Protein AF-A0A353CE28-F1 (afdb_monomer)

Secondary structure (DSSP, 8-state):
-PPPPPPPEEEEEEE-TTS-EEEEEEE--EEEEEEEE-TTS-EEEEEEEEE-SS-HHHHHHHHHHHTTS-SSGGGB---EEEPPPS---S-----EEEE-B--SS------

Nearest PDB structures (foldseek):
  4pde-assembly1_A-2  TM=6.491E-01  e=2.935E-03  Escherichia coli
  2lgy-assembly1_A  TM=5.583E-01  e=8.386E-02  Homo sapiens
  6bi8-assembly2_D  TM=3.783E-01  e=2.728E-01  Homo sapiens
  7kpj-assembly2_F  TM=1.833E-01  e=1.138E+00  Mediterraneibacter gnavus
  7b5h-assembly1_AO  TM=2.540E-01  e=6.470E+00  Nostoc sp. PCC 7120 = FACHB-418

pLDDT: mean 72.49, std 22.33, range [29.03, 96.0]

Foldseek 3Di:
DPPDWDWDWDKDWDADPVRDIDIDIDGDKDKEWEWEAEPVRDIDTDDIDIDIDDDNQVVNLVVCCVVVQDVDPVQFPDKAFPDDDPDDPDDDDDRYIYGHGYDPDDRPPDD

Radius of gyration: 18.97 Å; Cα contacts (8 Å, |Δi|>4): 159; chains: 1; bounding box: 44×41×58 Å

Solvent-accessible surface area (backbone atoms only — not comparable to full-atom values): 7185 Å² total; per-residue (Å²): 132,81,79,84,76,70,74,41,70,44,80,50,74,49,72,46,98,87,70,50,77,50,73,50,81,41,81,39,74,42,76,42,32,44,28,42,33,42,89,88,73,49,75,45,81,77,50,75,45,78,40,64,51,75,66,59,63,63,49,50,54,49,50,36,42,77,72,62,77,37,92,54,73,86,50,53,73,48,72,44,81,52,73,86,73,85,89,75,86,88,75,92,83,80,59,47,31,40,29,48,32,55,70,89,58,78,76,82,86,74,132

Structure (mmCIF, N/CA/C/O backbone):
data_AF-A0A353CE28-F1
#
_entry.id   AF-A0A353CE28-F1
#
loop_
_atom_site.group_PDB
_atom_site.id
_atom_site.type_symbol
_atom_site.label_atom_id
_atom_site.label_alt_id
_atom_site.label_comp_id
_atom_site.label_asym_id
_atom_site.label_entity_id
_atom_site.label_seq_id
_atom_site.pdbx_PDB_ins_code
_atom_site.Cartn_x
_atom_site.Cartn_y
_atom_site.Cartn_z
_atom_site.occupancy
_atom_site.B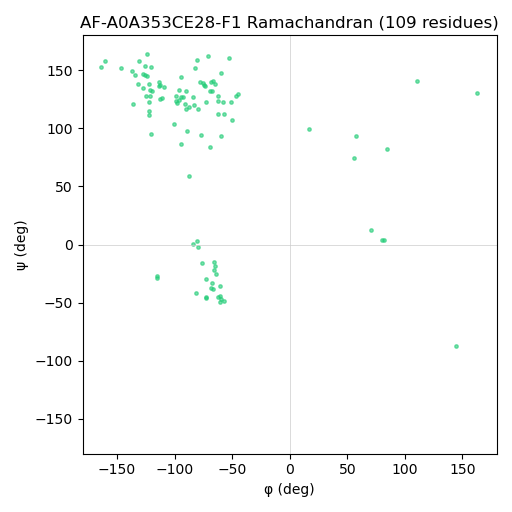_iso_or_equiv
_atom_site.auth_seq_id
_atom_site.auth_comp_id
_atom_site.auth_asym_id
_atom_site.auth_atom_id
_atom_site.pdbx_PDB_model_num
ATOM 1 N N . MET A 1 1 ? 4.812 22.403 3.112 1.00 46.16 1 MET A N 1
ATOM 2 C CA . MET A 1 1 ? 4.979 21.705 1.821 1.00 46.16 1 MET A CA 1
ATOM 3 C C . MET A 1 1 ? 5.906 20.527 2.092 1.00 46.16 1 MET A C 1
ATOM 5 O O . MET A 1 1 ? 7.034 20.782 2.495 1.00 46.16 1 MET A O 1
ATOM 9 N N . LYS A 1 2 ? 5.426 19.272 2.038 1.00 42.16 2 LYS A N 1
ATOM 10 C CA . LYS A 1 2 ? 6.338 18.112 2.093 1.00 42.16 2 LYS A CA 1
ATOM 11 C C . LYS A 1 2 ? 7.182 18.129 0.800 1.00 42.16 2 LYS A C 1
ATOM 13 O O . LYS A 1 2 ? 6.630 18.513 -0.234 1.00 42.16 2 LYS A O 1
ATOM 18 N N . PRO A 1 3 ? 8.484 17.800 0.841 1.00 49.47 3 PRO A N 1
ATOM 19 C CA . PRO A 1 3 ? 9.273 17.641 -0.378 1.00 49.47 3 PRO A CA 1
ATOM 20 C C . PRO A 1 3 ? 8.659 16.539 -1.251 1.00 49.47 3 PRO A C 1
ATOM 22 O O . PRO A 1 3 ? 8.070 15.598 -0.722 1.00 49.47 3 PRO A O 1
ATOM 25 N N . ALA A 1 4 ? 8.768 16.676 -2.574 1.00 55.09 4 ALA A N 1
ATOM 26 C CA . ALA A 1 4 ? 8.301 15.654 -3.504 1.00 55.09 4 ALA A CA 1
ATOM 27 C C . ALA A 1 4 ? 9.090 14.357 -3.274 1.00 55.09 4 ALA A C 1
ATOM 29 O O . ALA A 1 4 ? 10.322 14.361 -3.309 1.00 55.09 4 ALA A O 1
ATOM 30 N N . THR A 1 5 ? 8.376 13.268 -3.007 1.00 61.53 5 THR A N 1
ATOM 31 C CA . THR A 1 5 ? 8.961 11.937 -2.853 1.00 61.53 5 THR A CA 1
ATOM 32 C C . THR A 1 5 ? 9.513 11.471 -4.195 1.00 61.53 5 THR A C 1
ATOM 34 O O . THR A 1 5 ? 8.857 11.616 -5.226 1.00 61.53 5 THR A O 1
ATOM 37 N N . ALA A 1 6 ? 10.746 10.961 -4.190 1.00 61.78 6 ALA A N 1
ATOM 38 C CA . ALA A 1 6 ? 11.401 10.469 -5.396 1.00 61.78 6 ALA A CA 1
ATOM 39 C C . ALA A 1 6 ? 10.613 9.285 -5.977 1.00 61.78 6 ALA A C 1
ATOM 41 O O . ALA A 1 6 ? 10.317 8.328 -5.260 1.00 61.78 6 ALA A O 1
ATOM 42 N N . VAL A 1 7 ? 10.282 9.360 -7.267 1.00 65.69 7 VAL A N 1
ATOM 43 C CA . VAL A 1 7 ? 9.629 8.270 -8.000 1.00 65.69 7 VAL A CA 1
ATOM 44 C C . VAL A 1 7 ? 10.671 7.184 -8.263 1.00 65.69 7 VAL A C 1
ATOM 46 O O . VAL A 1 7 ? 11.820 7.485 -8.587 1.00 65.69 7 VAL A O 1
ATOM 49 N N . SER A 1 8 ? 10.302 5.918 -8.076 1.00 77.19 8 SER A N 1
ATOM 50 C CA . SER A 1 8 ? 11.210 4.810 -8.372 1.00 77.19 8 SER A CA 1
ATOM 51 C C . SER A 1 8 ? 11.213 4.543 -9.878 1.00 77.19 8 SER A C 1
ATOM 53 O O . SER A 1 8 ? 10.184 4.199 -10.459 1.00 77.19 8 SER A O 1
ATOM 55 N N . GLU A 1 9 ? 12.372 4.732 -10.505 1.00 85.38 9 GLU A N 1
ATOM 56 C CA . GLU A 1 9 ? 12.5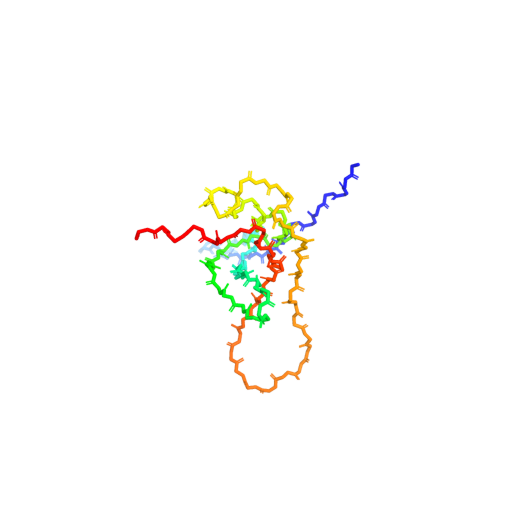66 4.658 -11.954 1.00 85.38 9 GLU A CA 1
ATOM 57 C C . GLU A 1 9 ? 13.690 3.669 -12.295 1.00 85.38 9 GLU A C 1
ATOM 59 O O . GLU A 1 9 ? 14.677 3.535 -11.568 1.00 85.38 9 GLU A O 1
ATOM 64 N N . SER A 1 10 ? 13.547 2.976 -13.422 1.00 84.75 10 SER A N 1
ATOM 65 C CA . SER A 1 10 ? 14.562 2.097 -14.004 1.00 84.75 10 SER A CA 1
ATOM 66 C C . SER A 1 10 ? 14.823 2.500 -15.453 1.00 84.75 10 SER A C 1
ATOM 68 O O . SER A 1 10 ? 13.965 3.093 -16.098 1.00 84.75 10 SER A O 1
ATOM 70 N N . ARG A 1 11 ? 16.016 2.215 -15.980 1.00 91.19 11 ARG A N 1
ATOM 71 C CA . ARG A 1 11 ? 16.371 2.560 -17.362 1.00 91.19 11 ARG A CA 1
ATOM 72 C C . ARG A 1 11 ? 16.540 1.292 -18.181 1.00 91.19 11 ARG A C 1
ATOM 74 O O . ARG A 1 11 ? 17.334 0.431 -17.807 1.00 91.19 11 ARG A O 1
ATOM 81 N N . ALA A 1 12 ? 15.819 1.198 -19.290 1.00 91.56 12 ALA A N 1
ATOM 82 C CA . ALA A 1 12 ? 15.928 0.090 -20.229 1.00 91.56 12 ALA A CA 1
ATOM 83 C C . ALA A 1 12 ? 16.490 0.591 -21.558 1.00 91.56 12 ALA A C 1
ATOM 85 O O . ALA A 1 12 ? 16.111 1.663 -22.025 1.00 91.56 12 ALA A O 1
ATOM 86 N N . THR A 1 13 ? 17.374 -0.196 -22.167 1.00 95.38 13 THR A N 1
ATOM 87 C CA . THR A 1 13 ? 17.903 0.058 -23.511 1.00 95.38 13 THR A CA 1
ATOM 88 C C . THR A 1 13 ? 17.532 -1.110 -24.410 1.00 95.38 13 THR A C 1
ATOM 90 O O . THR A 1 13 ? 17.723 -2.266 -24.033 1.00 95.38 13 THR A O 1
ATOM 93 N N . VAL A 1 14 ? 16.999 -0.811 -25.592 1.00 93.69 14 VAL A N 1
ATOM 94 C CA . VAL A 1 14 ? 16.622 -1.791 -26.613 1.00 93.69 14 VAL A CA 1
ATOM 95 C C . VAL A 1 14 ? 17.378 -1.480 -27.900 1.00 93.69 14 VAL A C 1
ATOM 97 O O . VAL A 1 14 ? 17.487 -0.320 -28.291 1.00 93.69 14 VAL A O 1
ATOM 100 N N . THR A 1 15 ? 17.880 -2.516 -28.568 1.00 96.00 15 THR A N 1
ATOM 101 C CA . THR A 1 15 ? 18.542 -2.399 -29.873 1.00 96.00 15 THR A CA 1
ATOM 102 C C . THR A 1 15 ? 17.558 -2.767 -30.984 1.00 96.00 15 THR A C 1
ATOM 104 O O . THR A 1 15 ? 16.987 -3.860 -30.977 1.00 96.00 15 THR A O 1
ATOM 107 N N . GLY A 1 16 ? 17.347 -1.851 -31.928 1.00 92.12 16 GLY A N 1
ATOM 108 C CA . GLY A 1 16 ? 16.532 -2.056 -33.121 1.00 92.12 16 GLY A CA 1
ATOM 109 C C . GLY A 1 16 ? 17.193 -3.003 -34.123 1.00 92.12 16 GLY A C 1
ATOM 110 O O . GLY A 1 16 ? 18.399 -3.244 -34.092 1.00 92.12 16 GLY A O 1
ATOM 111 N N . SER A 1 17 ? 16.407 -3.542 -35.055 1.00 91.50 17 SER A N 1
ATOM 112 C CA . SER A 1 17 ? 16.915 -4.412 -36.130 1.00 91.50 17 SER A CA 1
ATOM 113 C C . SER A 1 17 ? 17.865 -3.700 -37.102 1.00 91.50 17 SER A C 1
ATOM 115 O O . SER A 1 17 ? 18.612 -4.352 -37.823 1.00 91.50 17 SER A O 1
ATOM 117 N N . ASP A 1 18 ? 17.828 -2.369 -37.123 1.00 94.31 18 ASP A N 1
ATOM 118 C CA . ASP A 1 18 ? 18.750 -1.475 -37.829 1.00 94.31 18 ASP A CA 1
ATOM 119 C C . ASP A 1 18 ? 20.040 -1.180 -37.036 1.00 94.31 18 ASP A C 1
ATOM 121 O O . ASP A 1 18 ? 20.910 -0.459 -37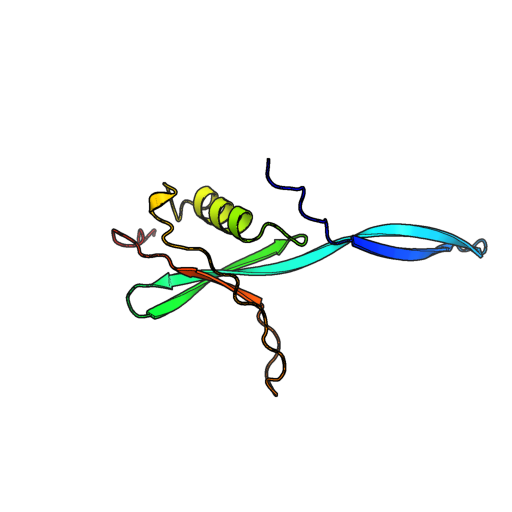.522 1.00 94.31 18 ASP A O 1
ATOM 125 N N . GLY A 1 19 ? 20.188 -1.753 -35.836 1.00 91.31 19 GLY A N 1
ATOM 126 C CA . GLY A 1 19 ? 21.347 -1.583 -34.961 1.00 91.31 19 GLY A CA 1
ATOM 127 C C . GLY A 1 19 ? 21.323 -0.309 -34.115 1.00 91.31 19 GLY A C 1
ATOM 128 O O . GLY A 1 19 ? 22.293 -0.050 -33.405 1.00 91.31 19 GLY A O 1
ATOM 129 N N . LEU A 1 20 ? 20.249 0.486 -34.166 1.00 95.25 20 LEU A N 1
ATOM 130 C CA . LEU A 1 20 ? 20.116 1.686 -33.340 1.00 95.25 20 LEU A CA 1
ATOM 131 C C . LEU A 1 20 ? 19.716 1.329 -31.906 1.00 95.25 20 LEU A C 1
ATOM 133 O O . LEU A 1 20 ? 18.865 0.471 -31.681 1.00 95.25 20 LEU A O 1
ATOM 137 N N . GLU A 1 21 ? 20.303 2.013 -30.927 1.00 95.69 21 GLU A N 1
ATOM 138 C CA . GLU A 1 21 ? 19.940 1.861 -29.518 1.00 95.69 21 GLU A CA 1
ATOM 139 C C . GLU A 1 21 ? 18.939 2.934 -29.085 1.00 95.69 21 GLU A C 1
ATOM 141 O O . GLU A 1 21 ? 19.133 4.128 -29.319 1.00 95.69 21 GLU A O 1
ATOM 146 N N . PHE A 1 22 ? 17.891 2.503 -28.389 1.00 94.62 22 PHE A N 1
ATOM 147 C CA . PHE A 1 22 ? 16.868 3.362 -27.808 1.00 94.62 22 PHE A CA 1
ATOM 148 C C . PHE A 1 22 ? 16.814 3.120 -26.307 1.00 94.62 22 PHE A C 1
ATOM 150 O O . PHE A 1 22 ? 16.606 1.988 -25.873 1.00 94.62 22 PHE A O 1
ATOM 157 N N . SER A 1 23 ? 17.001 4.172 -25.509 1.00 95.62 23 SER A N 1
ATOM 158 C CA . SER A 1 23 ? 16.879 4.088 -24.052 1.00 95.62 23 SER A CA 1
ATOM 159 C C . SER A 1 23 ? 15.639 4.820 -23.566 1.00 95.62 23 SER A C 1
ATOM 161 O O . SER A 1 23 ? 15.448 5.971 -23.960 1.00 95.62 23 SER A O 1
ATOM 163 N N . ASP A 1 24 ? 14.890 4.208 -22.657 1.00 94.19 24 ASP A N 1
ATOM 164 C CA . ASP A 1 24 ? 13.723 4.819 -22.024 1.00 94.19 24 ASP A CA 1
ATOM 165 C C . ASP A 1 24 ? 13.763 4.664 -20.497 1.00 94.19 24 ASP A C 1
ATOM 167 O O . ASP A 1 24 ? 14.454 3.793 -19.951 1.00 94.19 24 ASP A O 1
ATOM 171 N N . VAL A 1 25 ? 13.040 5.548 -19.815 1.00 93.12 25 VAL A N 1
ATOM 172 C CA . VAL A 1 25 ? 12.835 5.517 -18.369 1.00 93.12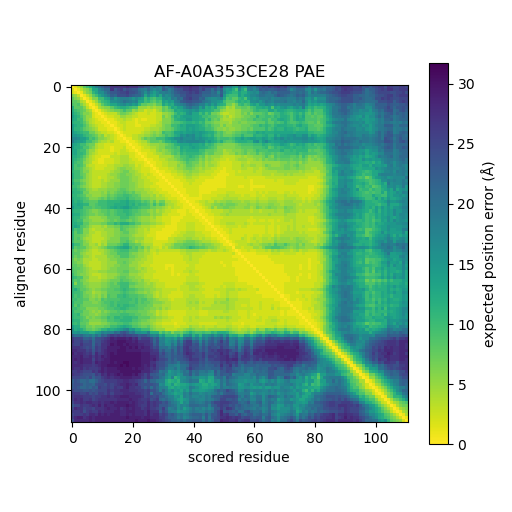 25 VAL A CA 1
ATOM 173 C C . VAL A 1 25 ? 11.506 4.829 -18.090 1.00 93.12 25 VAL A C 1
ATOM 175 O O . VAL A 1 25 ? 10.458 5.232 -18.582 1.00 93.12 25 VAL A O 1
ATOM 178 N N . LEU A 1 26 ? 11.553 3.780 -17.279 1.00 91.38 26 LEU A N 1
ATOM 179 C CA . LEU A 1 26 ? 10.411 2.954 -16.922 1.00 91.38 26 LEU A CA 1
ATOM 180 C C . LEU A 1 26 ? 10.085 3.126 -15.440 1.00 91.38 26 LEU A C 1
ATOM 182 O O . LEU A 1 26 ? 10.982 3.095 -14.592 1.00 91.38 26 LEU A O 1
ATOM 186 N N . ALA A 1 27 ? 8.798 3.243 -15.121 1.00 89.69 27 ALA A N 1
ATOM 187 C CA . ALA A 1 27 ? 8.330 3.215 -13.741 1.00 89.69 27 ALA A CA 1
ATOM 188 C C . ALA A 1 27 ? 8.601 1.842 -13.104 1.00 89.69 27 ALA A C 1
ATOM 190 O O . ALA A 1 27 ? 8.402 0.800 -13.733 1.00 89.69 27 ALA A O 1
ATOM 191 N N . VAL A 1 28 ? 9.053 1.845 -11.850 1.00 89.75 28 VAL A N 1
ATOM 192 C CA . VAL A 1 28 ? 9.241 0.624 -11.059 1.00 89.75 28 VAL A CA 1
ATOM 193 C C . VAL A 1 28 ? 7.960 0.310 -10.296 1.00 89.75 28 VAL A C 1
ATOM 195 O O . VAL A 1 28 ? 7.426 1.167 -9.602 1.00 89.75 28 VAL A O 1
ATOM 198 N N . GLU A 1 29 ? 7.511 -0.941 -10.363 1.00 88.19 29 GLU A N 1
ATOM 199 C CA . GLU A 1 29 ? 6.357 -1.452 -9.622 1.00 88.19 29 GLU A CA 1
ATOM 200 C C . GLU A 1 29 ? 6.805 -2.488 -8.588 1.00 88.19 29 GLU A C 1
ATOM 202 O O . GLU A 1 29 ? 7.601 -3.380 -8.882 1.00 88.19 29 GLU A O 1
ATOM 207 N N . GLU A 1 30 ? 6.264 -2.404 -7.376 1.00 85.81 30 GLU A N 1
ATOM 208 C CA . GLU A 1 30 ? 6.510 -3.365 -6.304 1.00 85.81 30 GLU A CA 1
ATOM 209 C C . GLU A 1 30 ? 5.198 -3.760 -5.621 1.00 85.81 30 GLU A C 1
ATOM 211 O O . GLU A 1 30 ? 4.314 -2.916 -5.447 1.00 85.81 30 GLU A O 1
ATOM 216 N N . PRO A 1 31 ? 5.066 -5.015 -5.167 1.00 89.19 31 PRO A N 1
ATOM 217 C CA . PRO A 1 31 ? 3.903 -5.430 -4.404 1.00 89.19 31 PRO A CA 1
ATOM 218 C C . PRO A 1 31 ? 3.879 -4.757 -3.024 1.00 89.19 31 PRO A C 1
ATOM 220 O O . PRO A 1 31 ? 4.891 -4.648 -2.328 1.00 89.19 31 PRO A O 1
ATOM 223 N N . LEU A 1 32 ? 2.684 -4.353 -2.609 1.00 86.62 32 LEU A N 1
ATOM 224 C CA . LEU A 1 32 ? 2.356 -3.860 -1.281 1.00 86.62 32 LEU A CA 1
ATOM 225 C C . LEU A 1 32 ? 1.249 -4.732 -0.691 1.00 86.62 32 LEU A C 1
ATOM 227 O O . LEU A 1 32 ? 0.117 -4.708 -1.172 1.00 86.62 32 LEU A O 1
ATOM 231 N N . GLU A 1 33 ? 1.560 -5.454 0.385 1.00 87.06 33 GLU A N 1
ATOM 232 C CA . GLU A 1 33 ? 0.561 -6.145 1.198 1.00 87.06 33 GLU A CA 1
ATOM 233 C C . GLU A 1 33 ? 0.068 -5.254 2.345 1.00 87.06 33 GLU A C 1
ATOM 235 O O . GLU A 1 33 ? 0.841 -4.836 3.215 1.00 87.06 33 GLU A O 1
ATOM 240 N N . ILE A 1 34 ? -1.239 -4.988 2.366 1.00 87.00 34 ILE A N 1
ATOM 241 C CA . ILE A 1 34 ? -1.894 -4.221 3.426 1.00 87.00 34 ILE A CA 1
ATOM 242 C C . ILE A 1 34 ? -2.448 -5.193 4.465 1.00 87.00 34 ILE A C 1
ATOM 244 O O . ILE A 1 34 ? -3.225 -6.102 4.147 1.00 87.00 34 ILE A O 1
ATOM 248 N N . ARG A 1 35 ? -2.087 -4.971 5.733 1.00 86.06 35 ARG A N 1
ATOM 249 C CA . ARG A 1 35 ? -2.573 -5.761 6.868 1.00 86.06 35 ARG A CA 1
ATOM 250 C C . ARG A 1 35 ? -3.221 -4.897 7.933 1.00 86.06 35 ARG A C 1
ATOM 252 O O . ARG A 1 35 ? -2.738 -3.810 8.251 1.00 86.06 35 ARG A O 1
ATOM 259 N N . LEU A 1 36 ? -4.248 -5.456 8.561 1.00 84.94 36 LEU A N 1
ATOM 260 C CA . LEU A 1 36 ? -4.879 -4.899 9.752 1.00 84.94 36 LEU A CA 1
ATOM 261 C C . LEU A 1 36 ? -4.339 -5.603 10.996 1.00 84.94 36 LEU A C 1
ATOM 263 O O . LEU A 1 36 ? -4.361 -6.832 11.059 1.00 84.94 36 LEU A O 1
ATOM 267 N N . GLY A 1 37 ? -3.864 -4.831 11.973 1.00 82.69 37 GLY A N 1
ATOM 268 C CA . GLY A 1 37 ? -3.650 -5.320 13.340 1.00 82.69 37 GLY A CA 1
ATOM 269 C C . GLY A 1 37 ? -4.949 -5.305 14.150 1.00 82.69 37 GLY A C 1
ATOM 270 O O . GLY A 1 37 ? -5.819 -4.480 13.886 1.00 82.69 37 GLY A O 1
ATOM 271 N N . PHE A 1 38 ? -5.072 -6.195 15.134 1.00 79.31 38 PHE A N 1
ATOM 272 C CA . PHE A 1 38 ? -6.212 -6.272 16.053 1.00 79.31 38 PHE A CA 1
ATOM 273 C C . PHE A 1 38 ? -5.763 -6.179 17.518 1.00 79.31 38 PHE A C 1
ATOM 275 O O . PHE A 1 38 ? -4.587 -6.322 17.849 1.00 79.31 38 PHE A O 1
ATOM 282 N N . ALA A 1 39 ? -6.712 -5.912 18.421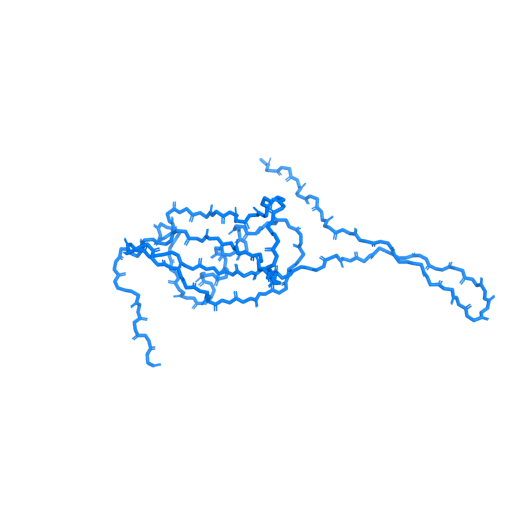 1.00 76.31 39 ALA A N 1
ATOM 283 C CA . ALA A 1 39 ? -6.432 -5.716 19.847 1.00 76.31 39 ALA A CA 1
ATOM 284 C C . ALA A 1 39 ? -5.918 -6.981 20.562 1.00 76.31 39 ALA A C 1
ATOM 286 O O . ALA A 1 39 ? -5.269 -6.868 21.597 1.00 76.31 39 ALA A O 1
ATOM 287 N N . ASP A 1 40 ? -6.194 -8.161 20.009 1.00 80.19 40 ASP A N 1
ATOM 288 C CA . ASP A 1 40 ? -5.682 -9.453 20.480 1.00 80.19 40 ASP A CA 1
ATOM 289 C C . ASP A 1 40 ? -4.241 -9.739 20.011 1.00 80.19 40 ASP A C 1
ATOM 291 O O . ASP A 1 40 ? -3.699 -10.805 20.293 1.00 80.19 40 ASP A O 1
ATOM 295 N N . GLY A 1 41 ? -3.612 -8.794 19.304 1.00 77.38 41 GLY A N 1
ATOM 296 C CA . GLY A 1 41 ? -2.264 -8.934 18.757 1.00 77.38 41 GLY A CA 1
ATOM 297 C C . GLY A 1 41 ? -2.201 -9.734 17.455 1.00 77.38 41 GLY A C 1
ATOM 298 O O . GLY A 1 41 ? -1.108 -9.975 16.947 1.00 77.38 41 GLY A O 1
ATOM 299 N N . THR A 1 42 ? -3.341 -10.149 16.896 1.00 79.06 42 THR A N 1
ATOM 300 C CA . THR A 1 42 ? -3.372 -10.820 15.594 1.00 79.06 42 THR A CA 1
ATOM 301 C C . THR A 1 42 ? -3.298 -9.818 14.446 1.00 79.06 42 THR A C 1
ATOM 303 O O . THR A 1 42 ? -3.609 -8.632 14.586 1.00 79.06 42 THR A O 1
ATOM 306 N N . HIS A 1 43 ? -2.879 -10.312 13.279 1.00 79.69 43 HIS A N 1
ATOM 307 C CA . HIS A 1 43 ? -2.801 -9.529 12.053 1.00 79.69 43 HIS A CA 1
ATOM 308 C C . HIS A 1 43 ? -3.447 -10.286 10.899 1.00 79.69 43 HIS A C 1
ATOM 310 O O . HIS A 1 43 ? -3.200 -11.480 10.720 1.00 79.69 43 HIS A O 1
ATOM 316 N N . ARG A 1 44 ? -4.218 -9.580 10.071 1.00 82.06 44 ARG A N 1
ATOM 317 C CA . ARG A 1 44 ? -4.867 -10.155 8.889 1.00 82.06 44 ARG A CA 1
ATOM 318 C C . ARG A 1 44 ? -4.501 -9.378 7.635 1.00 82.06 44 ARG A C 1
ATOM 320 O O . ARG A 1 44 ? -4.667 -8.161 7.593 1.00 82.06 44 ARG A O 1
ATOM 327 N N . ALA A 1 45 ? -4.029 -10.098 6.623 1.00 86.06 45 ALA A N 1
ATOM 328 C CA . ALA A 1 45 ? -3.858 -9.577 5.274 1.00 86.06 45 ALA A CA 1
ATOM 329 C C . ALA A 1 45 ? -5.229 -9.326 4.641 1.00 86.06 45 ALA A C 1
ATOM 331 O O . ALA A 1 45 ? -6.113 -10.183 4.729 1.00 86.06 45 ALA A O 1
ATOM 332 N N . ILE A 1 46 ? -5.411 -8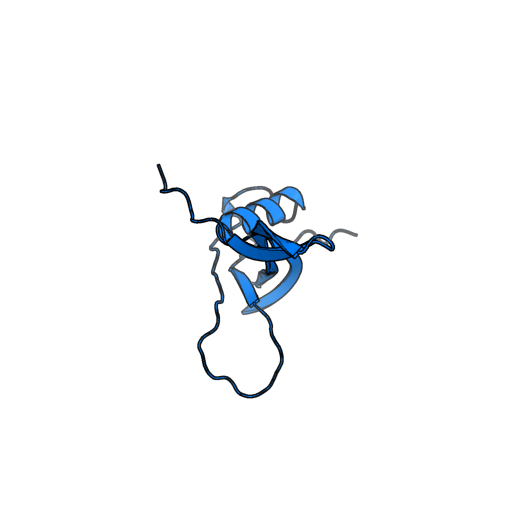.154 4.038 1.00 87.19 46 ILE A N 1
ATOM 333 C CA . ILE A 1 46 ? -6.682 -7.782 3.402 1.00 87.19 46 ILE A CA 1
ATOM 334 C C . ILE A 1 46 ? -6.559 -7.601 1.893 1.00 87.19 46 ILE A C 1
ATOM 336 O O . ILE A 1 46 ? -7.537 -7.811 1.186 1.00 87.19 46 ILE A O 1
ATOM 340 N N . SER A 1 47 ? -5.382 -7.216 1.400 1.00 88.38 47 SER A N 1
ATOM 341 C CA . SER A 1 47 ? -5.152 -6.985 -0.022 1.00 88.38 47 SER A CA 1
ATOM 342 C C . SER A 1 47 ? -3.660 -6.953 -0.333 1.00 88.38 47 SER A C 1
ATOM 344 O O . SER A 1 47 ? -2.848 -6.573 0.517 1.00 88.38 47 SER A O 1
ATOM 346 N N . ILE A 1 48 ? -3.326 -7.317 -1.567 1.00 90.50 48 ILE A N 1
A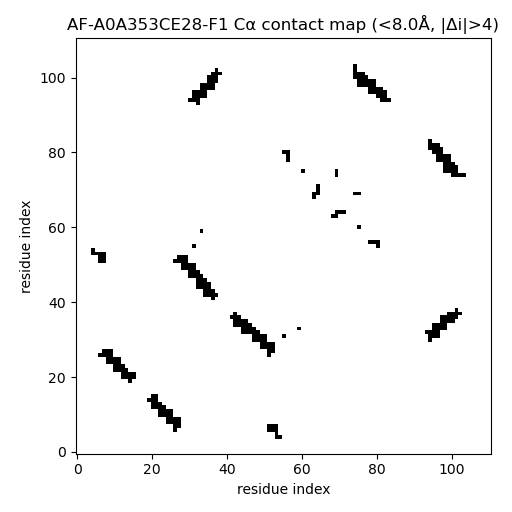TOM 347 C CA . ILE A 1 48 ? -2.019 -7.101 -2.182 1.00 90.50 48 ILE A CA 1
ATOM 348 C C . ILE A 1 48 ? -2.263 -6.263 -3.434 1.00 90.50 48 ILE A C 1
ATOM 350 O O . ILE A 1 48 ? -3.083 -6.635 -4.271 1.00 90.50 48 ILE A O 1
ATOM 354 N N . THR A 1 49 ? -1.548 -5.150 -3.574 1.00 87.25 49 THR A N 1
ATOM 355 C CA . THR A 1 49 ? -1.609 -4.295 -4.767 1.00 87.25 49 THR A CA 1
ATOM 356 C C . THR A 1 49 ? -0.217 -4.038 -5.314 1.00 87.25 49 THR A C 1
ATOM 358 O O . THR A 1 49 ? 0.739 -3.923 -4.551 1.00 87.25 49 THR A O 1
ATOM 361 N N . MET A 1 50 ? -0.102 -3.913 -6.634 1.00 90.88 50 MET A N 1
ATOM 362 C CA . MET A 1 50 ? 1.090 -3.334 -7.250 1.00 90.88 50 MET A CA 1
ATOM 363 C C . MET A 1 50 ? 1.049 -1.822 -7.044 1.00 90.88 50 MET A C 1
ATOM 365 O O . MET A 1 50 ? -0.029 -1.217 -7.088 1.00 90.88 50 MET A O 1
ATOM 369 N N . ARG A 1 51 ? 2.198 -1.236 -6.726 1.00 89.69 51 ARG A N 1
ATOM 370 C CA . ARG A 1 51 ? 2.355 0.209 -6.591 1.00 89.69 51 ARG A CA 1
ATOM 371 C C . ARG A 1 51 ? 3.749 0.622 -7.029 1.00 89.69 51 ARG A C 1
ATOM 373 O O . ARG A 1 51 ? 4.719 -0.093 -6.768 1.00 89.69 51 ARG A O 1
ATOM 380 N N . THR A 1 52 ? 3.873 1.854 -7.507 1.00 89.38 52 THR A N 1
ATOM 381 C CA . THR A 1 52 ? 5.162 2.541 -7.581 1.00 89.38 52 THR A CA 1
ATOM 382 C C . THR A 1 52 ? 5.640 2.972 -6.178 1.00 89.38 52 THR A C 1
ATOM 384 O O . THR A 1 52 ? 4.912 3.679 -5.477 1.00 89.38 52 THR A O 1
ATOM 387 N N . PRO A 1 53 ? 6.833 2.547 -5.719 1.00 82.06 53 PRO A N 1
ATOM 388 C CA . PRO A 1 53 ? 7.757 3.327 -4.904 1.00 82.06 53 PRO A CA 1
ATOM 389 C C . PRO A 1 53 ? 7.328 4.605 -4.149 1.00 82.06 53 PRO A C 1
ATOM 391 O O . PRO A 1 53 ? 7.372 5.639 -4.799 1.00 82.06 53 PRO A O 1
ATOM 394 N N . GLY A 1 54 ? 7.030 4.643 -2.838 1.00 83.94 54 GLY A N 1
ATOM 395 C CA . GLY A 1 54 ? 7.025 5.918 -2.081 1.00 83.94 54 GLY A CA 1
ATOM 396 C C . GLY A 1 54 ? 5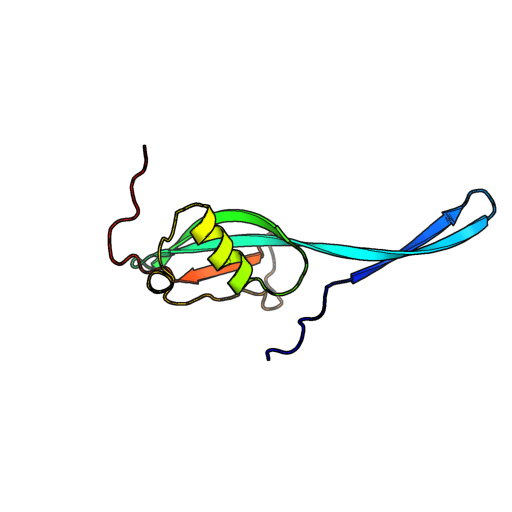.973 6.073 -0.977 1.00 83.94 54 GLY A C 1
ATOM 397 O O . GLY A 1 54 ? 6.248 5.801 0.190 1.00 83.94 54 GLY A O 1
ATOM 398 N N . GLU A 1 55 ? 4.781 6.556 -1.335 1.00 85.88 55 GLU A N 1
ATOM 399 C CA . GLU A 1 55 ? 3.747 7.059 -0.404 1.00 85.88 55 GLU A CA 1
ATOM 400 C C . GLU A 1 55 ? 2.815 5.953 0.119 1.00 85.88 55 GLU A C 1
ATOM 402 O O . GLU A 1 55 ? 1.599 5.947 -0.079 1.00 85.88 55 GLU A O 1
ATOM 407 N N . ASP A 1 56 ? 3.402 4.960 0.776 1.00 86.38 56 ASP A N 1
ATOM 408 C CA . ASP A 1 56 ? 2.697 3.720 1.105 1.00 86.38 56 ASP A CA 1
ATOM 409 C C . ASP A 1 56 ? 1.662 3.863 2.222 1.00 86.38 56 ASP A C 1
ATOM 411 O O . ASP A 1 56 ? 0.674 3.128 2.253 1.00 86.38 56 ASP A O 1
ATOM 415 N N . ALA A 1 57 ? 1.893 4.791 3.153 1.00 86.19 57 ALA A N 1
ATOM 416 C CA . ALA A 1 57 ? 0.984 5.030 4.265 1.00 86.19 57 ALA A CA 1
ATOM 417 C C . ALA A 1 57 ? -0.286 5.745 3.790 1.00 86.19 57 ALA A C 1
ATOM 419 O O . ALA A 1 57 ? -1.395 5.321 4.113 1.00 86.19 57 ALA A O 1
ATOM 420 N N . GLU A 1 58 ? -0.118 6.787 2.981 1.00 89.06 58 GLU A N 1
ATOM 421 C CA . GLU A 1 58 ? -1.186 7.527 2.324 1.00 89.06 58 GLU A CA 1
ATOM 422 C C . GLU A 1 58 ? -1.996 6.610 1.395 1.00 89.06 58 GLU A C 1
ATOM 424 O O . GLU A 1 58 ? -3.228 6.613 1.460 1.00 89.06 58 GLU A O 1
ATOM 429 N N . LEU A 1 59 ? -1.323 5.766 0.602 1.00 89.44 59 LEU A N 1
ATOM 430 C CA . LEU A 1 59 ? -1.979 4.781 -0.261 1.00 89.44 59 LEU A CA 1
ATOM 431 C C . LEU A 1 59 ? -2.806 3.789 0.558 1.00 89.44 59 LEU A C 1
ATOM 433 O O . LEU A 1 59 ? -3.979 3.580 0.258 1.00 89.44 59 LEU A O 1
ATOM 437 N N . ALA A 1 60 ? -2.236 3.202 1.612 1.00 90.06 60 ALA A N 1
ATOM 438 C CA . ALA A 1 60 ? -2.952 2.221 2.418 1.00 90.06 60 ALA A CA 1
ATOM 439 C C . ALA A 1 60 ? -4.141 2.844 3.175 1.00 90.06 60 ALA A C 1
ATOM 441 O O . ALA A 1 60 ? -5.209 2.239 3.230 1.00 90.06 60 ALA A O 1
ATOM 442 N N . ALA A 1 61 ? -4.008 4.068 3.698 1.00 90.94 61 ALA A N 1
ATOM 443 C CA . ALA A 1 61 ? -5.125 4.797 4.304 1.00 90.94 61 ALA A CA 1
ATOM 444 C C . ALA A 1 61 ? -6.242 5.086 3.289 1.00 90.94 61 ALA A C 1
ATOM 446 O O . ALA A 1 61 ? -7.418 4.861 3.585 1.00 90.94 61 ALA A O 1
ATOM 447 N N . GLY A 1 62 ? -5.870 5.541 2.088 1.00 92.31 62 GLY A N 1
ATOM 448 C CA . GLY A 1 62 ? -6.797 5.767 0.982 1.00 92.31 62 GLY A CA 1
ATOM 449 C C . GLY A 1 62 ? -7.528 4.488 0.585 1.00 92.31 62 GLY A C 1
ATOM 450 O O . GLY A 1 62 ? -8.752 4.496 0.519 1.00 92.31 62 GLY A O 1
ATOM 451 N N . PHE A 1 63 ? -6.797 3.380 0.434 1.00 92.31 63 PHE A N 1
ATOM 452 C CA . PHE A 1 63 ? -7.354 2.065 0.118 1.00 92.31 63 PHE A CA 1
ATOM 453 C C . PHE A 1 63 ? -8.395 1.620 1.154 1.00 92.31 63 PHE A C 1
ATOM 455 O O . PHE A 1 63 ? -9.510 1.246 0.800 1.00 92.31 63 PHE A O 1
ATOM 462 N N . LEU A 1 64 ? -8.077 1.711 2.452 1.00 90.44 64 LEU A N 1
ATOM 463 C CA . LEU A 1 64 ? -9.026 1.346 3.511 1.00 90.44 64 LEU A CA 1
ATOM 464 C C . LEU A 1 64 ? -10.305 2.193 3.475 1.00 90.44 64 LEU A C 1
ATOM 466 O O . LEU A 1 64 ? -11.380 1.693 3.810 1.00 90.44 64 LEU A O 1
ATOM 470 N N . PHE A 1 65 ? -10.187 3.473 3.117 1.00 91.50 65 PHE A N 1
ATOM 471 C CA . PHE A 1 65 ? -11.324 4.380 3.017 1.00 91.50 65 PHE A CA 1
ATOM 472 C C . PHE A 1 65 ? -12.186 4.081 1.786 1.00 91.50 65 PHE A C 1
ATOM 474 O O . PHE A 1 65 ? -13.408 3.997 1.904 1.00 91.50 65 PHE A O 1
ATOM 481 N N . THR A 1 66 ? -11.573 3.870 0.617 1.00 93.44 66 THR A N 1
ATOM 482 C CA . THR A 1 66 ? -12.302 3.579 -0.628 1.00 93.44 66 THR A CA 1
ATOM 483 C C . THR A 1 66 ? -12.998 2.222 -0.592 1.00 93.44 66 THR A C 1
ATOM 485 O O . THR A 1 66 ? -14.103 2.103 -1.111 1.00 93.44 66 THR A O 1
ATOM 488 N N . GLU A 1 67 ? -12.415 1.234 0.092 1.00 92.31 67 GLU A N 1
ATOM 489 C CA . GLU A 1 67 ? -13.036 -0.079 0.325 1.00 92.31 67 GLU A CA 1
ATOM 490 C C . GLU A 1 67 ? -14.075 -0.066 1.467 1.00 92.31 67 GLU A C 1
ATOM 492 O O . GLU A 1 67 ? -14.693 -1.084 1.776 1.00 92.31 67 GLU A O 1
ATOM 497 N N . GLY A 1 68 ? -14.279 1.076 2.136 1.00 88.75 68 GLY A N 1
ATOM 498 C CA . GLY A 1 68 ? -15.264 1.227 3.213 1.00 88.75 68 GLY A CA 1
ATOM 499 C C . GLY A 1 68 ? -14.910 0.502 4.517 1.00 88.75 68 GLY A C 1
ATOM 500 O O . GLY A 1 68 ? -15.760 0.381 5.405 1.00 88.75 68 GLY A O 1
ATOM 501 N N . ILE A 1 69 ? -13.665 0.039 4.657 1.00 87.75 69 ILE A N 1
ATOM 502 C CA . ILE A 1 69 ? -13.146 -0.601 5.876 1.00 87.75 69 ILE A CA 1
ATOM 503 C C . ILE A 1 69 ? -13.048 0.434 7.003 1.00 87.75 69 ILE A C 1
ATOM 505 O O . ILE A 1 69 ? -13.366 0.141 8.159 1.00 87.75 69 ILE A O 1
ATOM 509 N N . ILE A 1 70 ? -12.661 1.664 6.657 1.00 85.81 70 ILE A N 1
ATOM 510 C CA . ILE A 1 70 ? -12.738 2.836 7.531 1.00 85.81 70 ILE A CA 1
ATOM 511 C C . ILE A 1 70 ? -13.619 3.911 6.894 1.00 85.81 70 ILE A C 1
ATOM 513 O O . ILE A 1 70 ? -13.744 4.008 5.679 1.00 85.81 70 ILE A O 1
ATOM 517 N N . LYS A 1 71 ? -14.221 4.743 7.737 1.00 87.06 71 LYS A N 1
ATOM 518 C CA . LYS A 1 71 ? -15.074 5.877 7.365 1.00 87.06 71 LYS A CA 1
ATOM 519 C C . LYS A 1 71 ? -14.467 7.209 7.777 1.00 87.06 71 LYS A C 1
ATOM 521 O O . LYS A 1 71 ? -14.783 8.228 7.174 1.00 87.06 71 LYS A O 1
ATOM 526 N N . THR A 1 72 ? -13.637 7.209 8.817 1.00 84.75 72 THR A N 1
ATOM 527 C CA . THR A 1 72 ? -12.993 8.419 9.325 1.00 84.75 72 THR A CA 1
ATOM 528 C C . THR A 1 72 ? -11.522 8.147 9.650 1.00 84.75 72 THR A C 1
ATOM 530 O O . THR A 1 72 ? -11.167 7.018 10.013 1.00 84.75 72 THR A O 1
ATOM 533 N N . PRO A 1 73 ? -10.641 9.154 9.522 1.00 81.81 73 PRO A N 1
ATOM 534 C CA . PRO A 1 73 ? -9.212 8.982 9.776 1.00 81.81 73 PRO A CA 1
ATOM 535 C C . PRO A 1 73 ? -8.903 8.622 11.238 1.00 81.81 73 PRO A C 1
ATOM 537 O O . PRO A 1 73 ? -7.916 7.941 11.495 1.00 81.81 73 PRO A O 1
ATOM 540 N N . GLU A 1 74 ? -9.762 8.982 12.199 1.00 85.25 74 GLU A N 1
ATOM 541 C CA . GLU A 1 74 ? -9.590 8.664 13.629 1.00 85.25 74 GLU A CA 1
ATOM 542 C C . GLU A 1 74 ? -9.666 7.158 13.929 1.00 85.25 74 GLU A C 1
ATOM 544 O O . GLU A 1 74 ? -9.286 6.715 15.017 1.00 85.25 74 GLU A O 1
ATOM 549 N N . GLN A 1 75 ? -10.167 6.359 12.983 1.00 82.44 75 GLN A N 1
ATOM 550 C CA . GLN A 1 75 ? -10.179 4.902 13.094 1.00 82.44 75 GLN A CA 1
ATOM 551 C C . GLN A 1 75 ? -8.793 4.284 12.843 1.00 82.44 75 GLN A C 1
ATOM 553 O O . GLN A 1 75 ? -8.558 3.137 13.228 1.00 82.44 75 GLN A O 1
ATOM 558 N N . ILE A 1 76 ? -7.859 5.034 12.250 1.00 83.56 76 ILE A N 1
ATOM 559 C CA . ILE A 1 76 ? -6.455 4.643 12.118 1.00 83.56 76 ILE A CA 1
ATOM 560 C C . ILE A 1 76 ? -5.698 5.157 13.343 1.00 83.56 76 ILE A C 1
ATOM 562 O O . ILE A 1 76 ? -5.574 6.362 13.551 1.00 83.56 76 ILE A O 1
ATOM 566 N N . LYS A 1 77 ? -5.139 4.250 14.154 1.00 84.38 77 LYS A N 1
ATOM 567 C CA . LYS A 1 77 ? -4.278 4.660 15.275 1.00 84.38 77 LYS A CA 1
ATOM 568 C C . LYS A 1 77 ? -2.858 4.971 14.833 1.00 84.38 77 LYS A C 1
ATOM 570 O O . LYS A 1 77 ? -2.249 5.905 15.342 1.00 84.38 77 LYS A O 1
ATOM 575 N N . GLN A 1 78 ? -2.316 4.152 13.941 1.00 82.88 78 GLN A N 1
ATOM 576 C CA . GLN A 1 78 ? -0.979 4.320 13.392 1.00 82.88 78 GLN A CA 1
ATOM 577 C C . GLN A 1 78 ? -0.870 3.517 12.087 1.00 82.88 78 GLN A C 1
ATOM 579 O O . GLN A 1 78 ? -1.627 2.575 11.867 1.00 82.88 78 GLN A O 1
ATOM 584 N N . ILE A 1 79 ? 0.075 3.895 11.231 1.00 83.81 79 ILE A N 1
ATOM 585 C CA . ILE A 1 79 ? 0.524 3.116 10.074 1.00 83.81 79 ILE A CA 1
ATOM 586 C C . ILE A 1 79 ? 2.023 2.877 10.251 1.00 83.81 79 ILE A C 1
ATOM 588 O O . ILE A 1 79 ? 2.759 3.791 10.626 1.00 83.81 79 ILE A O 1
ATOM 592 N N . ARG A 1 80 ? 2.472 1.642 10.050 1.00 81.50 80 ARG A N 1
ATOM 593 C CA . ARG A 1 80 ? 3.860 1.200 10.169 1.00 81.50 80 ARG A CA 1
ATOM 594 C C . ARG A 1 80 ? 4.273 0.476 8.898 1.00 81.50 80 ARG A C 1
ATOM 596 O O . ARG A 1 80 ? 3.575 -0.394 8.383 1.00 81.50 80 ARG A O 1
ATOM 603 N N . HIS A 1 81 ? 5.454 0.816 8.413 1.00 73.12 81 HIS A N 1
ATOM 604 C CA . HIS A 1 81 ? 6.102 0.076 7.343 1.00 73.12 81 HIS A CA 1
ATOM 605 C C . HIS A 1 81 ? 6.918 -1.055 7.977 1.00 73.12 81 HIS A C 1
ATOM 607 O O . HIS A 1 81 ? 7.810 -0.776 8.778 1.00 73.12 81 HIS A O 1
ATOM 613 N N . CYS A 1 82 ? 6.602 -2.317 7.675 1.00 63.94 82 CYS A N 1
ATOM 614 C CA . CYS A 1 82 ? 7.443 -3.445 8.071 1.00 63.94 82 CYS A CA 1
ATOM 615 C C . CYS A 1 82 ? 8.391 -3.764 6.902 1.00 63.94 82 CYS A C 1
ATOM 617 O O . CYS A 1 82 ? 8.105 -4.563 6.013 1.00 63.94 82 CYS A O 1
ATOM 619 N N . GLY A 1 83 ? 9.530 -3.067 6.884 1.00 56.47 83 GLY A N 1
ATOM 620 C CA . GLY A 1 83 ? 10.620 -3.282 5.933 1.00 56.47 83 GLY A CA 1
ATOM 621 C C . GLY A 1 83 ? 11.695 -4.224 6.487 1.00 56.47 83 GLY A C 1
ATOM 622 O O . GLY A 1 83 ? 12.014 -4.202 7.672 1.00 56.47 83 GLY A O 1
ATOM 623 N N . LYS A 1 84 ? 12.260 -5.050 5.606 1.00 45.19 84 LYS A N 1
ATOM 624 C CA . LYS A 1 84 ? 13.243 -6.114 5.865 1.00 45.19 84 LYS A CA 1
ATOM 625 C C . LYS A 1 84 ? 14.461 -5.635 6.683 1.00 45.19 84 LYS A C 1
ATOM 627 O O . LYS A 1 84 ? 15.216 -4.782 6.225 1.00 45.19 84 LYS A O 1
ATOM 632 N N . GLY A 1 85 ? 14.716 -6.262 7.833 1.00 32.62 85 GLY A N 1
ATOM 633 C CA . GLY A 1 85 ? 16.083 -6.433 8.331 1.00 32.62 85 GLY A CA 1
ATOM 634 C C . GLY A 1 85 ? 16.779 -7.496 7.479 1.00 32.62 85 GLY A C 1
ATOM 635 O O . GLY A 1 85 ? 16.166 -8.507 7.132 1.00 32.62 85 GLY A O 1
ATOM 636 N N . GLY A 1 86 ? 18.031 -7.255 7.086 1.00 31.08 86 GLY A N 1
ATOM 637 C CA . GLY A 1 86 ? 18.866 -8.272 6.446 1.00 31.08 86 GLY A CA 1
ATOM 638 C C . GLY A 1 86 ? 18.939 -9.563 7.276 1.00 31.08 86 GLY A C 1
ATOM 639 O O . GLY A 1 86 ? 18.628 -9.549 8.456 1.00 31.08 86 GLY A O 1
ATOM 640 N N . ASN A 1 87 ? 19.324 -10.652 6.604 1.00 33.12 87 ASN A N 1
ATOM 641 C CA . ASN A 1 87 ? 19.637 -12.003 7.098 1.00 33.12 87 ASN A CA 1
ATOM 642 C C . ASN A 1 87 ? 18.592 -12.782 7.930 1.00 33.12 87 ASN A C 1
ATOM 644 O O . ASN A 1 87 ? 18.818 -13.118 9.085 1.00 33.12 87 ASN A O 1
ATOM 648 N N . LEU A 1 88 ? 17.546 -13.289 7.268 1.00 36.78 88 LEU A N 1
ATOM 649 C CA . LEU A 1 88 ? 16.899 -14.533 7.706 1.00 36.78 88 LEU A CA 1
ATOM 650 C C . LEU A 1 88 ? 16.936 -15.559 6.573 1.00 36.78 88 LEU A C 1
ATOM 652 O O . LEU A 1 88 ? 16.338 -15.388 5.512 1.00 36.78 88 LEU A O 1
ATOM 656 N N . SER A 1 89 ? 17.725 -16.602 6.809 1.00 34.06 89 SER A N 1
ATOM 657 C CA . SER A 1 89 ? 17.778 -17.831 6.033 1.00 34.06 89 SER A CA 1
ATOM 658 C C . SER A 1 89 ? 16.398 -18.493 5.994 1.00 34.06 89 SER A C 1
ATOM 660 O O . SER A 1 89 ? 15.865 -18.844 7.043 1.00 34.06 89 SER A O 1
ATOM 662 N N . GLY A 1 90 ? 15.870 -18.721 4.791 1.00 36.16 90 GLY A N 1
ATOM 663 C CA . GLY A 1 90 ? 14.801 -19.694 4.547 1.00 36.16 90 GLY A CA 1
ATOM 664 C C . GLY A 1 90 ? 13.370 -19.211 4.795 1.00 36.16 90 GLY A C 1
ATOM 665 O O . GLY A 1 90 ? 12.786 -19.505 5.831 1.00 36.16 90 GLY A O 1
ATOM 666 N N . SER A 1 91 ? 12.796 -18.513 3.814 1.00 32.25 91 SER A N 1
ATOM 667 C CA . SER A 1 91 ? 11.428 -18.669 3.265 1.00 32.25 91 SER A CA 1
ATOM 668 C C . SER A 1 91 ? 11.064 -17.408 2.471 1.00 32.25 91 SER A C 1
ATOM 670 O O . SER A 1 91 ? 11.320 -16.281 2.896 1.00 32.25 91 SER A O 1
ATOM 672 N N . GLU A 1 92 ? 10.576 -17.604 1.250 1.00 33.38 92 GLU A N 1
ATOM 673 C CA . GLU A 1 92 ? 10.366 -16.566 0.240 1.00 33.38 92 GLU A CA 1
ATOM 674 C C . GLU A 1 92 ? 9.343 -15.493 0.665 1.00 33.38 92 GLU A C 1
ATOM 676 O O . GLU A 1 92 ? 8.154 -15.750 0.788 1.00 33.38 92 GLU A O 1
ATOM 681 N N . GLY A 1 93 ? 9.862 -14.275 0.868 1.00 30.20 93 GLY A N 1
ATOM 682 C CA . GLY A 1 93 ? 9.320 -12.995 0.393 1.00 30.20 93 GLY A CA 1
ATOM 683 C C . GLY A 1 93 ? 7.897 -12.582 0.780 1.00 30.20 93 GLY A C 1
ATOM 684 O O . GLY A 1 93 ? 6.973 -12.786 0.005 1.00 30.20 93 GLY A O 1
ATOM 685 N N . ALA A 1 94 ? 7.752 -11.816 1.867 1.00 29.03 94 ALA A N 1
ATOM 686 C CA . ALA A 1 94 ? 6.585 -10.953 2.072 1.00 29.03 94 ALA A CA 1
ATOM 687 C C . ALA A 1 94 ? 7.013 -9.568 2.586 1.00 29.03 94 ALA A C 1
ATOM 689 O O . ALA A 1 94 ? 7.662 -9.450 3.628 1.00 29.03 94 ALA A O 1
ATOM 690 N N . LEU A 1 95 ? 6.673 -8.516 1.833 1.00 31.22 95 LEU A N 1
ATOM 691 C CA . LEU A 1 95 ? 6.752 -7.124 2.280 1.00 31.22 95 LEU A CA 1
ATOM 692 C C . LEU A 1 95 ? 5.417 -6.775 2.939 1.00 31.22 95 LEU A C 1
ATOM 694 O O . LEU A 1 95 ? 4.436 -6.474 2.264 1.00 31.22 95 LEU A O 1
ATOM 698 N N . LEU A 1 96 ? 5.384 -6.850 4.265 1.00 35.06 96 LEU A N 1
ATOM 699 C CA . LEU A 1 96 ? 4.189 -6.623 5.070 1.00 35.06 96 LEU A CA 1
ATOM 700 C C . LEU A 1 96 ? 4.165 -5.146 5.478 1.00 35.06 96 LEU A C 1
ATOM 702 O O . LEU A 1 96 ? 5.136 -4.656 6.041 1.00 35.06 96 LEU A O 1
ATOM 706 N N . ARG A 1 97 ? 3.079 -4.406 5.235 1.00 45.34 97 ARG A N 1
ATOM 707 C CA . ARG A 1 97 ? 2.877 -3.080 5.847 1.00 45.34 97 ARG A CA 1
ATOM 708 C C . ARG A 1 97 ? 1.735 -3.165 6.848 1.00 45.34 97 ARG A C 1
ATOM 710 O O . ARG A 1 97 ? 0.649 -3.654 6.546 1.00 45.34 97 ARG A O 1
ATOM 717 N N . GLU A 1 98 ? 2.008 -2.749 8.076 1.00 43.66 98 GLU A N 1
ATOM 718 C CA . GLU A 1 98 ? 1.097 -2.890 9.203 1.00 43.66 98 GLU A CA 1
ATOM 719 C C . GLU A 1 98 ? 0.346 -1.586 9.423 1.00 43.66 98 GLU A C 1
ATOM 721 O O . GLU A 1 98 ? 0.940 -0.558 9.725 1.00 43.66 98 GLU A O 1
ATOM 726 N N . ILE A 1 99 ? -0.977 -1.617 9.370 1.00 43.16 99 ILE A N 1
ATOM 727 C CA . ILE A 1 99 ? -1.783 -0.565 9.981 1.00 43.16 99 ILE A CA 1
ATOM 728 C C . ILE A 1 99 ? -2.265 -1.132 11.315 1.00 43.16 99 ILE A C 1
ATOM 730 O O . ILE A 1 99 ? -3.159 -1.984 11.305 1.00 43.16 99 ILE A O 1
ATOM 734 N N . PRO A 1 100 ? -1.691 -0.745 12.476 1.00 37.97 100 PRO A N 1
ATOM 735 C CA . PRO A 1 100 ? -2.328 -1.003 13.762 1.00 37.97 100 PRO A CA 1
ATOM 736 C C . PRO A 1 100 ? -3.693 -0.307 13.784 1.00 37.97 100 PRO A C 1
ATOM 738 O O . PRO A 1 100 ? -3.844 0.874 14.107 1.00 37.97 100 PRO A O 1
ATOM 741 N N . PHE A 1 101 ? -4.702 -1.076 13.402 1.00 40.28 101 PHE A N 1
ATOM 742 C CA . PHE A 1 101 ? -6.096 -0.735 13.527 1.00 40.28 101 PHE A CA 1
ATOM 743 C C . PHE A 1 101 ? -6.516 -1.113 14.944 1.00 40.28 101 PHE A C 1
ATOM 745 O O . PHE A 1 101 ? -6.307 -2.225 15.414 1.00 40.28 101 PHE A O 1
ATOM 752 N N . VAL A 1 102 ? -7.100 -0.175 15.676 1.00 39.84 102 VAL A N 1
ATOM 753 C CA . VAL A 1 102 ? -7.881 -0.554 16.849 1.00 39.84 102 VAL A CA 1
ATOM 754 C C . VAL A 1 102 ? -9.262 -0.029 16.585 1.00 39.84 102 VAL A C 1
ATOM 756 O O . VAL A 1 102 ? -9.557 1.142 16.825 1.00 39.84 102 VAL A O 1
ATOM 759 N N . ALA A 1 103 ? -10.078 -0.933 16.061 1.00 37.66 103 ALA A N 1
ATOM 760 C CA . ALA A 1 103 ? -11.500 -0.749 15.916 1.00 37.66 103 ALA A CA 1
ATOM 761 C C . ALA A 1 103 ? -12.068 -0.290 17.268 1.00 37.66 103 ALA A C 1
ATOM 763 O O . ALA A 1 103 ? -12.147 -1.066 18.223 1.00 37.66 103 ALA A O 1
ATOM 764 N N . ARG A 1 104 ? -12.456 0.984 17.390 1.00 37.69 104 ARG A N 1
ATOM 765 C CA . ARG A 1 104 ? -13.494 1.326 18.364 1.00 37.69 104 ARG A CA 1
ATOM 766 C C . ARG A 1 104 ? -14.806 0.893 17.725 1.00 37.69 104 ARG A C 1
ATOM 768 O O . ARG A 1 104 ? -15.363 1.620 16.912 1.00 37.69 104 ARG A O 1
ATOM 775 N N . GLY A 1 105 ? -15.237 -0.317 18.058 1.00 38.41 105 GLY A N 1
ATOM 776 C CA . GLY A 1 105 ? -16.436 -0.936 17.500 1.00 38.41 105 GLY A CA 1
ATOM 777 C C . GLY A 1 105 ? -16.107 -2.108 16.585 1.00 38.41 105 GLY A C 1
ATOM 778 O O . GLY A 1 105 ? -15.125 -2.088 15.851 1.00 38.41 105 GLY A O 1
ATOM 779 N N . THR A 1 106 ? -16.929 -3.148 16.681 1.00 43.81 106 THR A N 1
ATOM 780 C CA . THR A 1 106 ? -16.877 -4.372 15.876 1.00 43.81 106 THR A CA 1
ATOM 781 C C . THR A 1 106 ? -16.671 -4.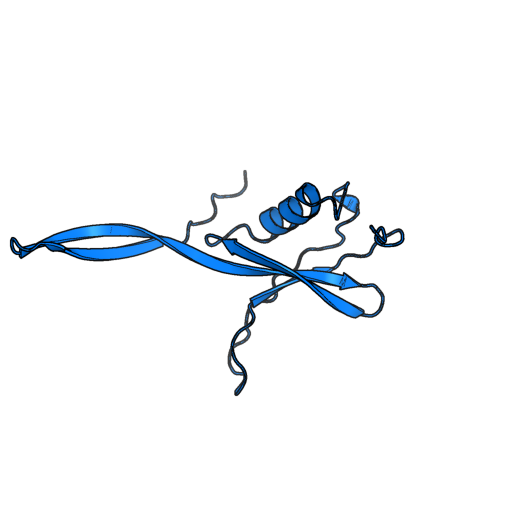057 14.395 1.00 43.81 106 THR A C 1
ATOM 783 O O . THR A 1 106 ? -17.415 -3.247 13.839 1.00 43.81 106 THR A O 1
ATOM 786 N N . LEU A 1 107 ? -15.691 -4.718 13.761 1.00 49.78 107 LEU A N 1
ATOM 787 C CA . LEU A 1 107 ? -15.595 -4.793 12.301 1.00 49.78 107 LEU A CA 1
ATOM 788 C C . LEU A 1 107 ? -16.999 -5.138 11.775 1.00 49.78 107 LEU A C 1
ATOM 790 O O . LEU A 1 107 ? -17.591 -6.081 12.309 1.00 49.78 107 LEU A O 1
ATOM 794 N N . PRO A 1 108 ? -17.578 -4.388 10.820 1.00 41.56 108 PRO A N 1
ATOM 795 C CA . PRO A 1 108 ? -18.861 -4.770 10.259 1.00 41.56 108 PRO A CA 1
ATOM 796 C C . PRO A 1 108 ? -18.709 -6.178 9.685 1.00 41.56 108 PRO A C 1
ATOM 798 O O . PRO A 1 108 ? -17.972 -6.399 8.727 1.00 41.56 108 PRO A O 1
ATOM 801 N N . THR A 1 109 ? -19.377 -7.143 10.311 1.00 44.03 109 THR A N 1
ATOM 802 C CA . THR A 1 109 ? -19.603 -8.463 9.738 1.00 44.03 109 THR A CA 1
ATOM 803 C C . THR A 1 109 ? -20.578 -8.266 8.581 1.00 44.03 109 THR A C 1
ATOM 805 O O . THR A 1 109 ? -21.796 -8.311 8.734 1.00 44.03 109 THR A O 1
ATOM 808 N N . GLY A 1 110 ? -20.034 -7.905 7.422 1.00 45.75 110 GLY A N 1
ATOM 809 C CA . GLY A 1 110 ? -20.779 -7.803 6.177 1.00 45.75 110 GLY A CA 1
ATOM 810 C C . GLY A 1 110 ? -20.901 -9.176 5.522 1.00 45.75 110 GLY A C 1
ATOM 811 O O . GLY A 1 110 ? -19.874 -9.787 5.256 1.00 45.75 110 GLY A O 1
ATOM 812 N N . ARG A 1 111 ? -22.164 -9.590 5.350 1.00 40.91 111 ARG A N 1
ATOM 813 C CA . ARG A 1 111 ? -22.763 -10.738 4.631 1.00 40.91 111 ARG A CA 1
ATOM 814 C C . ARG A 1 111 ? -21.858 -11.742 3.921 1.00 40.91 111 ARG A C 1
ATOM 816 O O . ARG A 1 111 ? -21.147 -11.343 2.979 1.00 40.91 111 ARG A O 1
#

Mean predicted aligned error: 11.75 Å

Sequence (111 aa):
MKPATAVSESRATVTGSDGLEFSDVLAVEEPLEIRLGFADGTHRAISITMRTPGEDAELAAGFLFTEGIIKTPEQIKQIRHCGKGGNLSGSEGALLREIPFVARGTLPTGR